Protein AF-A0A969SFF5-F1 (afdb_monomer_lite)

Foldseek 3Di:
DDDPPPPPPPPDDDDDWPEEFEALALVSVLVQLVCVLVVTFYFYHYLDLDGHPCCVVPNVCCPAPVDPDGDVVVQDDCRVVSSVCRVVQCVVVNPDNDDSDRSPDDPVSNVD

Secondary structure (DSSP, 8-state):
-----------------SEEEE--BHHHHHHHHHHHHTT--EEEE-SSSSTBGGGTTT-TTTTSS-SSS--GGG--HHHHHHHHHHHHHHTTTTT-TT---B----GGGG--

Radius of gyration: 18.83 Å; chains: 1; bounding box: 34×53×60 Å

Structure (mmCIF, N/CA/C/O backbone):
data_AF-A0A969SFF5-F1
#
_entry.id   AF-A0A969SFF5-F1
#
loop_
_atom_site.group_PDB
_atom_site.id
_atom_site.type_symbol
_atom_site.label_atom_id
_atom_site.label_alt_id
_atom_site.label_comp_id
_atom_site.label_asym_id
_atom_site.label_entity_id
_atom_site.label_seq_id
_atom_site.pdbx_PDB_ins_code
_atom_site.Cartn_x
_atom_site.Cartn_y
_atom_site.Cartn_z
_atom_site.occupancy
_atom_site.B_iso_or_equiv
_atom_site.auth_seq_id
_atom_site.auth_comp_id
_atom_site.auth_asym_id
_atom_site.auth_atom_id
_atom_site.pdbx_PDB_model_num
ATOM 1 N N . MET A 1 1 ? -19.506 -37.987 35.473 1.00 47.62 1 MET A N 1
ATOM 2 C CA . MET A 1 1 ? -18.207 -37.378 35.112 1.00 47.62 1 MET A CA 1
ATOM 3 C C . MET A 1 1 ? -18.492 -35.996 34.546 1.00 47.62 1 MET A C 1
ATOM 5 O O . MET A 1 1 ? -19.163 -35.901 33.530 1.00 47.62 1 MET A O 1
ATOM 9 N N . ARG A 1 2 ? -18.140 -34.936 35.280 1.00 45.41 2 ARG A N 1
ATOM 10 C CA . ARG A 1 2 ? -18.554 -33.547 35.019 1.00 45.41 2 ARG A CA 1
ATOM 11 C C . ARG A 1 2 ? -17.288 -32.788 34.611 1.00 45.41 2 ARG A C 1
ATOM 13 O O . ARG A 1 2 ? -16.499 -32.429 35.475 1.00 45.41 2 ARG A O 1
ATOM 20 N N . PHE A 1 3 ? -17.039 -32.659 33.310 1.00 50.69 3 PHE A N 1
ATOM 21 C CA . PHE A 1 3 ? -15.922 -31.860 32.803 1.00 50.69 3 PHE A CA 1
ATOM 22 C C . PHE A 1 3 ? -16.288 -30.378 32.961 1.00 50.69 3 PHE A C 1
ATOM 24 O O . PHE A 1 3 ? -17.323 -29.972 32.425 1.00 50.69 3 PHE A O 1
ATOM 31 N N . PRO A 1 4 ? -15.519 -29.560 33.701 1.00 55.28 4 PRO A N 1
ATOM 32 C CA . PRO A 1 4 ? -15.742 -28.128 33.685 1.00 55.28 4 PRO A CA 1
ATOM 33 C C . PRO A 1 4 ? -15.274 -27.622 32.320 1.00 55.28 4 PRO A C 1
ATOM 35 O O . PRO A 1 4 ? -14.099 -27.723 31.972 1.00 55.28 4 PRO A O 1
ATOM 38 N N . ILE A 1 5 ? -16.217 -27.123 31.525 1.00 57.69 5 ILE A N 1
ATOM 39 C CA . ILE A 1 5 ? -15.925 -26.339 30.329 1.00 57.69 5 ILE A CA 1
ATOM 40 C C . ILE A 1 5 ? -15.209 -25.087 30.835 1.00 57.69 5 ILE A C 1
ATOM 42 O O . ILE A 1 5 ? -15.841 -24.179 31.373 1.00 57.69 5 ILE A O 1
ATOM 46 N N . LEU A 1 6 ? -13.877 -25.073 30.741 1.00 55.12 6 LEU A N 1
ATOM 47 C CA . LEU A 1 6 ? -13.095 -23.853 30.871 1.00 55.12 6 LEU A CA 1
ATOM 48 C C . LEU A 1 6 ? -13.581 -22.938 29.744 1.00 55.12 6 LEU A C 1
ATOM 50 O O . LEU A 1 6 ? -13.288 -23.176 28.573 1.00 55.12 6 LEU A O 1
ATOM 54 N N . ALA A 1 7 ? -14.400 -21.947 30.087 1.00 57.81 7 ALA A N 1
ATOM 55 C CA . ALA A 1 7 ? -14.800 -20.910 29.157 1.00 57.81 7 ALA A CA 1
ATOM 56 C C . ALA A 1 7 ? -13.522 -20.202 28.696 1.00 57.81 7 ALA A C 1
ATOM 58 O O . ALA A 1 7 ? -12.880 -19.495 29.473 1.00 57.81 7 ALA A O 1
ATOM 59 N N . LEU A 1 8 ? -13.120 -20.456 27.451 1.00 63.12 8 LEU A N 1
ATOM 60 C CA . LEU A 1 8 ? -12.051 -19.731 26.785 1.00 63.12 8 LEU A CA 1
ATOM 61 C C . LEU A 1 8 ? -12.476 -18.260 26.734 1.00 63.12 8 LEU A C 1
ATOM 63 O O . LEU A 1 8 ? -13.302 -17.870 25.910 1.00 63.12 8 LEU A O 1
ATOM 67 N N . LEU A 1 9 ? -11.962 -17.459 27.665 1.00 60.00 9 LEU A N 1
ATOM 68 C CA . LEU A 1 9 ? -12.152 -16.016 27.690 1.00 60.00 9 LEU A CA 1
ATOM 69 C C . LEU A 1 9 ? -11.326 -15.440 26.538 1.00 60.00 9 LEU A C 1
ATOM 71 O O . LEU A 1 9 ? -10.138 -15.158 26.672 1.00 60.00 9 LEU A O 1
ATOM 75 N N . ILE A 1 10 ? -11.948 -15.345 25.365 1.00 62.88 10 ILE A N 1
ATOM 76 C CA . ILE A 1 10 ? -11.360 -14.654 24.224 1.00 62.88 10 ILE A CA 1
ATOM 77 C C . ILE A 1 10 ? -11.485 -13.161 24.527 1.00 62.88 10 ILE A C 1
ATOM 79 O O . ILE A 1 10 ? -12.546 -12.567 24.341 1.00 62.88 10 ILE A O 1
ATOM 83 N N . THR A 1 11 ? -10.412 -12.551 25.027 1.00 54.75 11 THR A N 1
ATOM 84 C CA . THR A 1 11 ? -10.311 -11.091 25.096 1.00 54.75 11 THR A CA 1
ATOM 85 C C . THR A 1 11 ? -10.297 -10.557 23.665 1.00 54.75 11 THR A C 1
ATOM 87 O O . THR A 1 11 ? -9.285 -10.621 22.972 1.00 54.75 11 THR A O 1
ATOM 90 N N . GLN A 1 12 ? -11.448 -10.077 23.200 1.00 56.12 12 GLN A N 1
ATOM 91 C CA . GLN A 1 12 ? -11.582 -9.398 21.914 1.00 56.12 12 GLN A CA 1
ATOM 92 C C . GLN A 1 12 ? -11.037 -7.974 22.055 1.00 56.12 12 GLN A C 1
ATOM 94 O O . GLN A 1 12 ? -11.677 -7.106 22.650 1.00 56.12 12 GLN A O 1
ATOM 99 N N . THR A 1 13 ? -9.846 -7.723 21.516 1.00 59.91 13 THR A N 1
ATOM 100 C CA . THR A 1 13 ? -9.325 -6.360 21.383 1.00 59.91 13 THR A CA 1
ATOM 101 C C . THR A 1 13 ? -10.095 -5.652 20.271 1.00 59.91 13 THR A C 1
ATOM 103 O O . THR A 1 13 ? -9.869 -5.909 19.091 1.00 59.91 13 THR A O 1
ATOM 106 N N . ILE A 1 14 ? -11.010 -4.753 20.637 1.00 60.59 14 ILE A N 1
ATOM 107 C CA . ILE A 1 14 ? -11.698 -3.898 19.665 1.00 60.59 14 ILE A CA 1
ATOM 108 C C . ILE A 1 14 ? -10.715 -2.818 19.204 1.00 60.59 14 ILE A C 1
ATOM 110 O O . ILE A 1 14 ? -10.365 -1.914 19.964 1.00 60.59 14 ILE A O 1
ATOM 114 N N . PHE A 1 15 ? -10.275 -2.895 17.949 1.00 66.25 15 PHE A N 1
ATOM 115 C CA . PHE A 1 15 ? -9.525 -1.808 17.326 1.00 66.25 15 PHE A CA 1
ATOM 116 C C . PHE A 1 15 ? -10.490 -0.717 16.868 1.00 66.25 15 PHE A C 1
ATOM 118 O O . PHE A 1 15 ? -11.218 -0.884 15.895 1.00 66.25 15 PHE A O 1
ATOM 125 N N . ALA A 1 16 ? -10.479 0.419 17.565 1.00 70.19 16 ALA A N 1
ATOM 126 C CA . ALA A 1 16 ? -11.171 1.615 17.107 1.00 70.19 16 ALA A CA 1
ATOM 127 C C . ALA A 1 16 ? -10.413 2.218 15.912 1.00 70.19 16 ALA A C 1
ATOM 129 O O . ALA A 1 16 ? -9.354 2.830 16.084 1.00 70.19 16 ALA A O 1
ATOM 130 N N . ALA A 1 17 ? -10.960 2.033 14.714 1.00 81.69 17 ALA A N 1
ATOM 131 C CA . ALA A 1 17 ? -10.481 2.625 13.474 1.00 81.69 17 ALA A CA 1
ATOM 132 C C . ALA A 1 17 ? -11.653 3.272 12.732 1.00 81.69 17 ALA A C 1
ATOM 134 O O . ALA A 1 17 ? -12.772 2.764 12.776 1.00 81.69 17 ALA A O 1
ATOM 135 N N . ASP A 1 18 ? -11.375 4.376 12.047 1.00 86.50 18 ASP A N 1
ATOM 136 C CA . ASP A 1 18 ? -12.327 5.000 11.128 1.00 86.50 18 ASP A CA 1
ATOM 137 C C . ASP A 1 18 ? -12.343 4.227 9.798 1.00 86.50 18 ASP A C 1
ATOM 139 O O . ASP A 1 18 ? -13.376 4.124 9.140 1.00 86.50 18 ASP A O 1
ATOM 143 N N . VAL A 1 19 ? -11.195 3.642 9.424 1.00 85.88 19 VAL A N 1
ATOM 144 C CA . VAL A 1 19 ? -11.023 2.821 8.221 1.00 85.88 19 VAL A CA 1
ATOM 145 C C . VAL A 1 19 ? -10.247 1.548 8.555 1.00 85.88 19 VAL A C 1
ATOM 147 O O . VAL A 1 19 ? -9.146 1.597 9.104 1.00 85.88 19 VAL A O 1
ATOM 150 N N . LEU A 1 20 ? -10.804 0.399 8.174 1.00 88.31 20 LEU A N 1
ATOM 151 C CA . LEU A 1 20 ? -10.120 -0.891 8.185 1.00 88.31 20 LEU A CA 1
ATOM 152 C C . LEU A 1 20 ? -9.841 -1.308 6.741 1.00 88.31 20 LEU A C 1
ATOM 154 O O . LEU A 1 20 ? -10.769 -1.449 5.948 1.00 88.31 20 LEU A O 1
ATOM 158 N N . VAL A 1 21 ? -8.575 -1.532 6.413 1.00 86.38 21 VAL A N 1
ATOM 159 C CA . VAL A 1 21 ? -8.161 -2.068 5.119 1.00 86.38 21 VAL A CA 1
ATOM 160 C C . VAL A 1 21 ? -7.748 -3.520 5.301 1.00 86.38 21 VAL A C 1
ATOM 162 O O . VAL A 1 21 ? -6.917 -3.829 6.152 1.00 86.38 21 VAL A O 1
ATOM 165 N N . TYR A 1 22 ? -8.329 -4.411 4.502 1.00 87.69 22 TYR A N 1
ATOM 166 C CA . TYR A 1 22 ? -7.960 -5.821 4.463 1.00 87.69 22 TYR A CA 1
ATOM 167 C C . TYR A 1 22 ? -7.250 -6.135 3.143 1.00 87.69 22 TYR A C 1
ATOM 169 O O . TYR A 1 22 ? -7.809 -5.907 2.071 1.00 87.69 22 TYR A O 1
ATOM 177 N N . GLY A 1 23 ? -6.028 -6.653 3.235 1.00 85.06 23 GLY A N 1
ATOM 178 C CA . GLY A 1 23 ? -5.169 -7.008 2.109 1.00 85.06 23 GLY A CA 1
ATOM 179 C C . GLY A 1 23 ? -3.849 -6.238 2.121 1.00 85.06 23 GLY A C 1
ATOM 180 O O . GLY A 1 23 ? -3.832 -5.009 2.047 1.00 85.06 23 GLY A O 1
ATOM 181 N N . GLY A 1 24 ? -2.735 -6.972 2.170 1.00 84.69 24 GLY A N 1
ATOM 182 C CA . GLY A 1 24 ? -1.381 -6.419 2.207 1.00 84.69 24 GLY A CA 1
ATOM 183 C C . GLY A 1 24 ? -0.777 -6.095 0.841 1.00 84.69 24 GLY A C 1
ATOM 184 O O . GLY A 1 24 ? 0.433 -5.935 0.749 1.00 84.69 24 GLY A O 1
ATOM 185 N N . SER A 1 25 ? -1.562 -6.025 -0.235 1.00 87.94 25 SER A N 1
ATOM 186 C CA . SER A 1 25 ? -1.047 -5.711 -1.576 1.00 87.94 25 SER A CA 1
ATOM 187 C C . SER A 1 25 ? -0.780 -4.212 -1.760 1.00 87.94 25 SER A C 1
ATOM 189 O O . SER A 1 25 ? -1.211 -3.383 -0.956 1.00 87.94 25 SER A O 1
ATOM 191 N N . ALA A 1 26 ? -0.131 -3.839 -2.868 1.00 86.88 26 ALA A N 1
ATOM 192 C CA . ALA A 1 26 ? 0.102 -2.438 -3.228 1.00 86.88 26 ALA A CA 1
ATOM 193 C C . ALA A 1 26 ? -1.169 -1.566 -3.153 1.00 86.88 26 ALA A C 1
ATOM 195 O O . ALA A 1 26 ? -1.123 -0.451 -2.638 1.00 86.88 26 ALA A O 1
ATOM 196 N N . ALA A 1 27 ? -2.316 -2.091 -3.596 1.00 88.69 27 ALA A N 1
ATOM 197 C CA . ALA A 1 27 ? -3.586 -1.370 -3.567 1.00 88.69 27 ALA A CA 1
ATOM 198 C C . ALA A 1 27 ? -4.113 -1.147 -2.138 1.00 88.69 27 ALA A C 1
ATOM 200 O O . ALA A 1 27 ? -4.568 -0.050 -1.814 1.00 88.69 27 ALA A O 1
ATOM 201 N N . GLY A 1 28 ? -4.025 -2.161 -1.269 1.00 89.06 28 GLY A N 1
ATOM 202 C CA . GLY A 1 28 ? -4.456 -2.041 0.127 1.00 89.06 28 GLY A CA 1
ATOM 203 C C . GLY A 1 28 ? -3.605 -1.030 0.894 1.00 89.06 28 GLY A C 1
ATOM 204 O O . GLY A 1 28 ? -4.121 -0.139 1.569 1.00 89.06 28 GLY A O 1
ATOM 205 N N . ILE A 1 29 ? -2.289 -1.083 0.710 1.00 86.69 29 ILE A N 1
ATOM 206 C CA . ILE A 1 29 ? -1.377 -0.142 1.363 1.00 86.69 29 ILE A CA 1
ATOM 207 C C . ILE A 1 29 ? -1.588 1.282 0.826 1.00 86.69 29 ILE A C 1
ATOM 209 O O . ILE A 1 29 ? -1.667 2.222 1.614 1.00 86.69 29 ILE A O 1
ATOM 213 N N . ALA A 1 30 ? -1.767 1.455 -0.488 1.00 88.25 30 ALA A N 1
ATOM 214 C CA . ALA A 1 30 ? -2.095 2.747 -1.095 1.00 88.25 30 ALA A CA 1
ATOM 215 C C . ALA A 1 30 ? -3.381 3.367 -0.516 1.00 88.25 30 ALA A C 1
ATOM 217 O O . ALA A 1 30 ? -3.415 4.562 -0.200 1.00 88.25 30 ALA A O 1
ATOM 218 N N . ALA A 1 31 ? -4.426 2.556 -0.333 1.00 90.06 31 ALA A N 1
ATOM 219 C CA . ALA A 1 31 ? -5.675 2.986 0.287 1.00 90.06 31 ALA A CA 1
ATOM 220 C C . ALA A 1 31 ? -5.469 3.394 1.754 1.00 90.06 31 ALA A C 1
ATOM 222 O O . ALA A 1 31 ? -5.943 4.452 2.174 1.00 90.06 31 ALA A O 1
ATOM 223 N N . ALA A 1 32 ? -4.710 2.600 2.516 1.00 87.12 32 ALA A N 1
ATOM 224 C CA . ALA A 1 32 ? -4.407 2.889 3.913 1.00 87.12 32 ALA A CA 1
ATOM 225 C C . ALA A 1 32 ? -3.621 4.200 4.082 1.00 87.12 32 ALA A C 1
ATOM 227 O O . ALA A 1 32 ? -3.965 5.020 4.934 1.00 87.12 32 ALA A O 1
ATOM 228 N N . ILE A 1 33 ? -2.611 4.431 3.237 1.00 86.38 33 ILE A N 1
ATOM 229 C CA . ILE A 1 33 ? -1.826 5.674 3.229 1.00 86.38 33 ILE A CA 1
ATOM 230 C C . ILE A 1 33 ? -2.727 6.865 2.909 1.00 86.38 33 ILE A C 1
ATOM 232 O O . ILE A 1 33 ? -2.692 7.868 3.618 1.00 86.38 33 ILE A O 1
ATOM 236 N N . THR A 1 34 ? -3.563 6.752 1.877 1.00 89.62 34 THR A N 1
ATOM 237 C CA . THR A 1 34 ? -4.447 7.844 1.451 1.00 89.62 34 THR A CA 1
ATOM 238 C C . THR A 1 34 ? -5.449 8.216 2.547 1.00 89.62 34 THR A C 1
ATOM 240 O O . THR A 1 34 ? -5.598 9.394 2.868 1.00 89.62 34 THR A O 1
ATOM 243 N N . ALA A 1 35 ? -6.091 7.232 3.182 1.00 86.12 35 ALA A N 1
ATOM 244 C CA . ALA A 1 35 ? -7.006 7.465 4.302 1.00 86.12 35 ALA A CA 1
ATOM 245 C C . ALA A 1 35 ? -6.288 8.111 5.502 1.00 86.12 35 ALA A C 1
ATOM 247 O O . ALA A 1 35 ? -6.788 9.059 6.110 1.00 86.12 35 ALA A O 1
ATOM 248 N N . ALA A 1 36 ? -5.073 7.661 5.809 1.00 85.25 36 ALA A N 1
ATOM 249 C CA . ALA A 1 36 ? -4.289 8.232 6.894 1.00 85.25 36 ALA A CA 1
ATOM 250 C C . ALA A 1 36 ? -3.789 9.661 6.586 1.00 85.25 36 ALA A C 1
ATOM 252 O O . ALA A 1 36 ? -3.757 10.496 7.494 1.00 85.25 36 ALA A O 1
ATOM 253 N N . ARG A 1 37 ? -3.482 9.988 5.318 1.00 85.75 37 ARG A N 1
ATOM 254 C CA . ARG A 1 37 ? -3.207 11.365 4.848 1.00 85.75 37 ARG A CA 1
ATOM 255 C C . ARG A 1 37 ? -4.408 12.290 5.029 1.00 85.75 37 ARG A C 1
ATOM 257 O O . ARG A 1 37 ? -4.231 13.465 5.331 1.00 85.75 37 ARG A O 1
ATOM 264 N N . GLN A 1 38 ? -5.623 11.755 4.935 1.00 89.62 38 GLN A N 1
ATOM 265 C CA . GLN A 1 38 ? -6.857 12.482 5.257 1.00 89.62 38 GLN A CA 1
ATOM 266 C C . GLN A 1 38 ? -7.132 12.584 6.769 1.00 89.62 38 GLN A C 1
ATOM 268 O O . GLN A 1 38 ? -8.179 13.077 7.181 1.00 89.62 38 GLN A O 1
ATOM 273 N N . GLY A 1 39 ? -6.200 12.139 7.618 1.00 85.88 39 GLY A N 1
ATOM 274 C CA . GLY A 1 39 ? -6.295 12.257 9.072 1.00 85.88 39 GLY A CA 1
ATOM 275 C C . GLY A 1 39 ? -7.111 11.160 9.755 1.00 85.88 39 GLY A C 1
ATOM 276 O O . GLY A 1 39 ? -7.285 11.226 10.973 1.00 85.88 39 GLY A O 1
ATOM 277 N N . MET A 1 40 ? -7.570 10.147 9.015 1.00 85.50 40 MET A N 1
ATOM 278 C CA . MET A 1 40 ? -8.343 9.029 9.560 1.00 85.50 40 MET A CA 1
ATOM 279 C C . MET A 1 40 ? -7.465 8.090 10.398 1.00 85.50 40 MET A C 1
ATOM 281 O O . MET A 1 40 ? -6.270 7.914 10.136 1.00 85.50 40 MET A O 1
ATOM 285 N N . LYS A 1 41 ? -8.056 7.437 11.404 1.00 81.25 41 LYS A N 1
ATOM 286 C CA . LYS A 1 41 ? -7.432 6.306 12.100 1.00 81.25 41 LYS A CA 1
ATOM 287 C C . LYS A 1 41 ? -7.588 5.054 11.248 1.00 81.25 41 LYS A C 1
ATOM 289 O O . LYS A 1 41 ? -8.701 4.562 11.078 1.00 81.25 41 LYS A O 1
ATOM 294 N N . VAL A 1 42 ? -6.469 4.536 10.751 1.00 81.81 42 VAL A N 1
ATOM 295 C CA . VAL A 1 42 ? -6.453 3.389 9.841 1.00 81.81 42 VAL A CA 1
ATOM 296 C C . VAL A 1 42 ? -5.860 2.159 10.519 1.00 81.81 42 VAL A C 1
ATOM 298 O O . VAL A 1 42 ? -4.810 2.232 11.159 1.00 81.81 42 VAL A O 1
ATOM 301 N N . SER A 1 43 ? -6.518 1.021 10.332 1.00 83.56 43 SER A N 1
ATOM 302 C CA . SER A 1 43 ? -5.961 -0.302 10.613 1.00 83.56 43 SER A CA 1
ATOM 303 C C . SER A 1 43 ? -5.797 -1.059 9.299 1.00 83.56 43 SER A C 1
ATOM 305 O O . SER A 1 43 ? -6.728 -1.100 8.499 1.00 83.56 43 SER A O 1
ATOM 307 N N . LEU A 1 44 ? -4.629 -1.658 9.073 1.00 80.62 44 LEU A N 1
ATOM 308 C CA . LEU A 1 44 ? -4.358 -2.524 7.925 1.00 80.62 44 LEU A CA 1
ATOM 309 C C . LEU A 1 44 ? -4.192 -3.955 8.439 1.00 80.62 44 LEU A C 1
ATOM 311 O O . LEU A 1 44 ? -3.416 -4.191 9.362 1.00 80.62 44 LEU A O 1
ATOM 315 N N . VAL A 1 45 ? -4.924 -4.894 7.851 1.00 84.12 45 VAL A N 1
ATOM 316 C CA . VAL A 1 45 ? -4.864 -6.317 8.188 1.00 84.12 45 VAL A CA 1
ATOM 317 C C . VAL A 1 45 ? -4.512 -7.091 6.931 1.00 84.12 45 VAL A C 1
ATOM 319 O O . VAL A 1 45 ? -5.142 -6.920 5.891 1.00 84.12 45 VAL A O 1
ATOM 322 N N . ALA A 1 46 ? -3.515 -7.955 7.033 1.00 82.69 46 ALA A N 1
ATOM 323 C CA . ALA A 1 46 ? -3.003 -8.753 5.934 1.00 82.69 46 ALA A CA 1
ATOM 324 C C . ALA A 1 46 ? -2.677 -10.153 6.472 1.00 82.69 46 ALA A C 1
ATOM 326 O O . ALA A 1 46 ? -2.074 -10.242 7.545 1.00 82.69 46 ALA A O 1
ATOM 327 N N . PRO A 1 47 ? 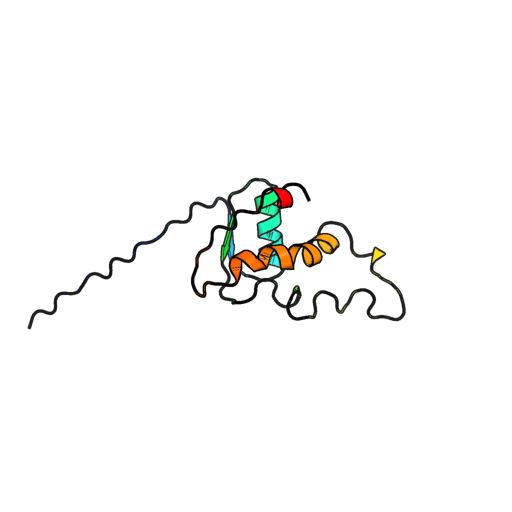-3.101 -11.242 5.806 1.00 78.88 47 PRO A N 1
ATOM 328 C CA . PRO A 1 47 ? -2.671 -12.588 6.180 1.00 78.88 47 PRO A CA 1
ATOM 329 C C . PRO A 1 47 ? -1.203 -12.864 5.809 1.00 78.88 47 PRO A C 1
ATOM 331 O O . PRO A 1 47 ? -0.631 -13.843 6.284 1.00 78.88 47 PRO A O 1
ATOM 334 N N . GLU A 1 48 ? -0.601 -12.041 4.946 1.00 76.62 48 GLU A N 1
ATOM 335 C CA . GLU A 1 48 ? 0.758 -12.228 4.446 1.00 76.62 48 GLU A CA 1
ATOM 336 C C . GLU A 1 48 ? 1.832 -11.744 5.436 1.00 76.62 48 GLU A C 1
ATOM 338 O O . GLU A 1 48 ? 1.658 -10.750 6.139 1.00 76.62 48 GLU A O 1
ATOM 343 N N . GLN A 1 49 ? 2.989 -12.417 5.445 1.00 72.06 49 GLN A N 1
ATOM 344 C CA . GLN A 1 49 ? 4.150 -12.013 6.256 1.00 72.06 49 GLN A CA 1
ATOM 345 C C . GLN A 1 49 ? 4.875 -10.783 5.692 1.00 72.06 49 GLN A C 1
ATOM 347 O O . GLN A 1 49 ? 5.504 -10.039 6.441 1.00 72.06 49 GLN A O 1
ATOM 352 N N . HIS A 1 50 ? 4.779 -10.562 4.378 1.00 73.94 50 HIS A N 1
ATOM 353 C CA . HIS A 1 50 ? 5.395 -9.435 3.688 1.00 73.94 50 HIS A CA 1
ATOM 354 C C . HIS A 1 50 ? 4.316 -8.576 3.035 1.00 73.94 50 HIS A C 1
ATOM 356 O O . HIS A 1 50 ? 3.598 -9.013 2.136 1.00 73.94 50 HIS A O 1
ATOM 362 N N . LEU A 1 51 ? 4.216 -7.332 3.493 1.00 79.56 51 LEU A N 1
ATOM 363 C CA . LEU A 1 51 ? 3.344 -6.334 2.891 1.00 79.56 51 LEU A CA 1
ATOM 364 C C . LEU A 1 51 ? 3.970 -5.811 1.591 1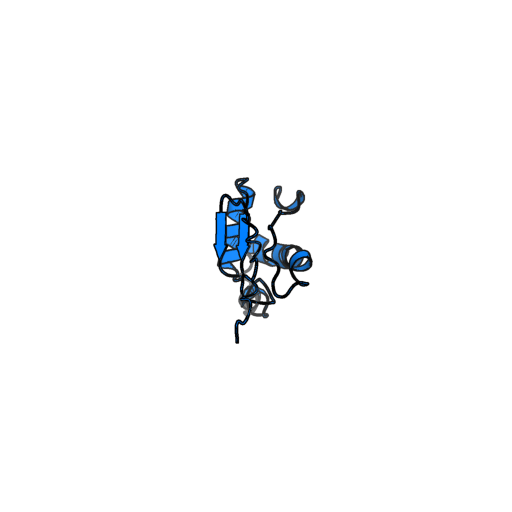.00 79.56 51 LEU A C 1
ATOM 366 O O . LEU A 1 51 ? 5.173 -5.603 1.510 1.00 79.56 51 LEU A O 1
ATOM 370 N N . GLY A 1 52 ? 3.142 -5.556 0.584 1.00 79.06 52 GLY A N 1
ATOM 371 C CA . GLY A 1 52 ? 3.515 -4.985 -0.710 1.00 79.06 52 GLY A CA 1
ATOM 372 C C . GLY A 1 52 ? 3.213 -5.896 -1.899 1.00 79.06 52 GLY A C 1
ATOM 373 O O . GLY A 1 52 ? 3.068 -5.402 -3.019 1.00 79.06 52 GLY A O 1
ATOM 374 N N . GLY A 1 53 ? 3.055 -7.204 -1.667 1.00 82.31 53 GLY A N 1
ATOM 375 C CA . GLY A 1 53 ? 2.828 -8.206 -2.712 1.00 82.31 53 GLY A CA 1
ATOM 376 C C . GLY A 1 53 ? 3.863 -8.127 -3.841 1.00 82.31 53 GLY A C 1
ATOM 377 O O . GLY A 1 53 ? 5.034 -7.844 -3.606 1.00 82.31 53 GLY A O 1
ATOM 378 N N . ILE A 1 54 ? 3.403 -8.273 -5.085 1.00 82.19 54 ILE A N 1
ATOM 379 C CA . ILE A 1 54 ? 4.214 -8.211 -6.320 1.00 82.19 54 ILE A CA 1
ATOM 380 C C . ILE A 1 54 ? 5.153 -6.988 -6.375 1.00 82.19 54 ILE A C 1
ATOM 382 O O . ILE A 1 54 ? 6.239 -7.057 -6.953 1.00 82.19 54 ILE A O 1
ATOM 386 N N . LEU A 1 55 ? 4.768 -5.871 -5.748 1.00 78.81 55 LEU A N 1
ATOM 387 C CA . LEU A 1 55 ? 5.578 -4.657 -5.734 1.00 78.81 55 LEU A CA 1
ATOM 388 C C . LEU A 1 55 ? 6.885 -4.821 -4.936 1.00 78.81 55 LEU A C 1
ATOM 390 O O . LEU A 1 55 ? 7.900 -4.262 -5.344 1.00 78.81 55 LEU A O 1
ATOM 394 N N . VAL A 1 56 ? 6.876 -5.596 -3.844 1.00 77.38 56 VAL A N 1
ATOM 395 C CA . VAL A 1 56 ? 8.078 -5.906 -3.038 1.00 77.38 56 VAL A CA 1
ATOM 396 C C . VAL A 1 56 ? 8.731 -7.228 -3.429 1.00 77.38 56 VAL A C 1
ATOM 398 O O . VAL A 1 56 ? 9.921 -7.406 -3.197 1.00 77.38 56 VAL A O 1
ATOM 401 N N . GLU A 1 57 ? 7.999 -8.126 -4.088 1.00 76.19 57 GLU A N 1
ATOM 402 C CA . GLU A 1 57 ? 8.509 -9.420 -4.568 1.00 76.19 57 GLU A CA 1
ATOM 403 C C . GLU A 1 57 ? 9.309 -9.319 -5.884 1.00 76.19 57 GLU A C 1
ATOM 405 O O . GLU A 1 57 ? 9.543 -10.314 -6.565 1.00 76.19 57 GLU A O 1
ATOM 410 N N . GLY A 1 58 ? 9.771 -8.117 -6.240 1.00 69.56 58 GLY A N 1
ATOM 411 C CA . GLY A 1 58 ? 10.746 -7.905 -7.315 1.00 69.56 58 GLY A CA 1
ATOM 412 C C . GLY A 1 58 ? 10.166 -7.538 -8.680 1.00 69.56 58 GLY A C 1
ATOM 413 O O . GLY A 1 58 ? 10.932 -7.307 -9.612 1.00 69.56 58 GLY A O 1
ATOM 414 N N . LEU A 1 59 ? 8.843 -7.415 -8.812 1.00 69.88 59 LEU A N 1
ATOM 415 C CA . LEU A 1 59 ? 8.198 -7.012 -10.069 1.00 69.88 59 LEU A CA 1
ATOM 416 C C . LEU A 1 59 ? 7.793 -5.529 -10.100 1.00 69.88 59 LEU A C 1
ATOM 418 O O . LEU A 1 59 ? 7.523 -4.995 -11.168 1.00 69.88 59 LEU A O 1
ATOM 422 N N . GLY A 1 60 ? 7.812 -4.822 -8.966 1.00 68.56 60 GLY A N 1
ATOM 423 C CA . GLY A 1 60 ? 7.370 -3.422 -8.886 1.00 68.56 60 GLY A CA 1
ATOM 424 C C . GLY A 1 60 ? 8.198 -2.402 -9.682 1.00 68.56 60 GLY A C 1
ATOM 425 O O . GLY A 1 60 ? 7.675 -1.355 -10.050 1.00 68.56 60 GLY A O 1
ATOM 426 N N . SER A 1 61 ? 9.473 -2.690 -9.962 1.00 64.38 61 SER A N 1
ATOM 427 C CA . SER A 1 61 ? 10.367 -1.817 -10.746 1.00 64.38 61 SER A CA 1
ATOM 428 C C . SER A 1 61 ? 10.746 -2.416 -12.104 1.00 64.38 61 SER A C 1
ATOM 430 O O . SER A 1 61 ? 11.519 -1.807 -12.839 1.00 64.38 61 SER A O 1
ATOM 432 N N . ALA A 1 62 ? 10.234 -3.606 -12.431 1.00 63.06 62 ALA A N 1
ATOM 433 C CA . ALA A 1 62 ? 10.660 -4.364 -13.602 1.00 63.06 62 ALA A CA 1
ATOM 434 C C . ALA A 1 62 ? 10.168 -3.765 -14.932 1.00 63.06 62 ALA A C 1
ATOM 436 O O . ALA A 1 62 ? 10.743 -4.079 -15.967 1.00 63.06 62 ALA A O 1
ATOM 437 N N . ASP A 1 63 ? 9.164 -2.884 -14.912 1.00 75.69 63 ASP A N 1
ATOM 438 C CA . ASP A 1 63 ? 8.593 -2.265 -16.121 1.00 75.69 63 ASP A CA 1
ATOM 439 C C . ASP A 1 63 ? 9.065 -0.814 -16.354 1.00 75.69 63 ASP A C 1
ATOM 441 O O . ASP A 1 63 ? 8.797 -0.216 -17.401 1.00 75.69 63 ASP A O 1
ATOM 445 N N . ILE A 1 64 ? 9.781 -0.222 -15.388 1.00 83.81 64 ILE A N 1
ATOM 446 C CA . ILE A 1 64 ? 10.323 1.138 -15.505 1.00 83.81 64 ILE A CA 1
ATOM 447 C C . ILE A 1 64 ? 11.771 1.047 -15.976 1.00 83.81 64 ILE A C 1
ATOM 449 O O . ILE A 1 64 ? 12.61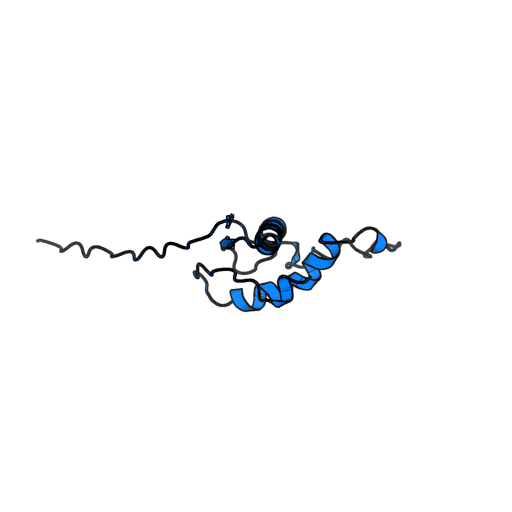1 0.435 -15.322 1.00 83.81 64 ILE A O 1
ATOM 453 N N . ASN A 1 65 ? 12.068 1.683 -17.106 1.00 84.94 65 ASN A N 1
ATOM 454 C CA . ASN A 1 65 ? 13.393 1.764 -17.718 1.00 84.94 65 ASN A CA 1
ATOM 455 C C . ASN A 1 65 ? 14.054 0.402 -18.025 1.00 84.94 65 ASN A C 1
ATOM 457 O O . ASN A 1 65 ? 15.258 0.344 -18.255 1.00 84.94 65 ASN A O 1
ATOM 461 N N . ASN A 1 66 ? 13.276 -0.684 -18.102 1.00 83.00 66 ASN A N 1
ATOM 462 C CA . ASN A 1 66 ? 13.736 -2.031 -18.477 1.00 83.00 66 ASN A CA 1
ATOM 463 C C . ASN A 1 66 ? 13.612 -2.310 -19.994 1.00 83.00 66 ASN A C 1
ATOM 465 O O . ASN A 1 66 ? 13.442 -3.442 -20.450 1.00 83.00 66 ASN A O 1
ATOM 469 N N . HIS A 1 67 ? 13.649 -1.252 -20.802 1.00 84.25 67 HIS A N 1
ATOM 470 C CA . HIS A 1 67 ? 13.504 -1.296 -22.255 1.00 84.25 67 HIS A CA 1
ATOM 471 C C . HIS A 1 67 ? 14.528 -0.364 -22.917 1.00 84.25 67 HIS A C 1
ATOM 473 O O . HIS A 1 67 ? 15.256 0.365 -22.249 1.00 84.25 67 HIS A O 1
ATOM 479 N N . TRP A 1 68 ? 14.589 -0.371 -24.251 1.00 86.50 68 TRP A N 1
ATOM 480 C CA . TRP A 1 68 ? 15.543 0.435 -25.029 1.00 86.50 68 TRP A CA 1
ATOM 481 C C . TRP A 1 68 ? 15.287 1.955 -24.976 1.00 86.50 68 TRP A C 1
ATOM 483 O O . TRP A 1 68 ? 16.126 2.729 -25.432 1.00 86.50 68 TRP A O 1
ATOM 493 N N . PHE A 1 69 ? 14.148 2.384 -24.427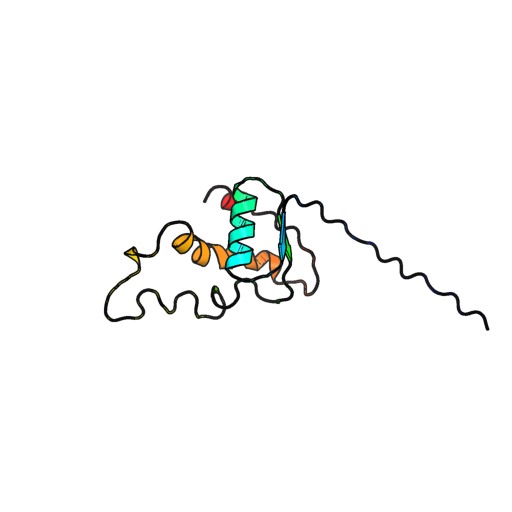 1.00 88.00 69 PHE A N 1
ATOM 494 C CA . PHE A 1 69 ? 13.799 3.783 -24.191 1.00 88.00 69 PHE A CA 1
ATOM 495 C C . PHE A 1 69 ? 13.464 3.998 -22.710 1.00 88.00 69 PHE A C 1
ATOM 497 O O . PHE A 1 69 ? 13.003 3.080 -22.030 1.00 88.00 69 PHE A O 1
ATOM 504 N N . GLN A 1 70 ? 13.685 5.219 -22.222 1.00 86.62 70 GLN A N 1
ATOM 505 C CA . GLN A 1 70 ? 13.374 5.600 -20.845 1.00 86.62 70 GLN A CA 1
ATOM 506 C C . GLN A 1 70 ? 11.912 6.055 -20.735 1.00 86.62 70 GLN A C 1
ATOM 508 O O . GLN A 1 70 ? 11.453 6.879 -21.528 1.00 86.62 70 GLN A O 1
ATOM 513 N N . ASN A 1 71 ? 11.175 5.490 -19.779 1.00 86.75 71 ASN A N 1
ATOM 514 C CA . ASN A 1 71 ? 9.753 5.742 -19.529 1.00 86.75 71 ASN A CA 1
ATOM 515 C C . ASN A 1 71 ? 9.469 6.245 -18.102 1.00 86.75 71 ASN A C 1
ATOM 517 O O . ASN A 1 71 ? 8.306 6.408 -17.738 1.00 86.75 71 ASN A O 1
ATOM 521 N N . ASP A 1 72 ? 10.495 6.534 -17.299 1.00 85.06 72 ASP A N 1
ATOM 522 C CA . ASP A 1 72 ? 10.341 7.037 -15.930 1.00 85.06 72 ASP A CA 1
ATOM 523 C C . ASP A 1 72 ? 9.579 8.364 -15.858 1.00 85.06 72 ASP A C 1
ATOM 525 O O . ASP A 1 72 ? 8.809 8.575 -14.925 1.00 85.06 72 ASP A O 1
ATOM 529 N N . VAL A 1 73 ? 9.691 9.214 -16.884 1.00 87.81 73 VAL A N 1
ATOM 530 C CA . VAL A 1 73 ? 8.936 10.476 -16.980 1.00 87.81 73 VAL A CA 1
ATOM 531 C C . VAL A 1 73 ? 7.415 10.283 -17.027 1.00 87.81 73 VAL A C 1
ATOM 533 O O . VAL A 1 73 ? 6.672 11.218 -16.734 1.00 87.81 73 VAL A O 1
ATOM 536 N N . ALA A 1 74 ? 6.935 9.088 -17.388 1.00 87.44 74 ALA A N 1
ATOM 537 C CA . ALA A 1 74 ? 5.510 8.763 -17.405 1.00 87.44 74 ALA A CA 1
ATOM 538 C C . ALA A 1 74 ? 4.968 8.391 -16.013 1.00 87.44 74 ALA A C 1
ATOM 540 O O . ALA A 1 74 ? 3.754 8.382 -15.809 1.00 87.44 74 ALA A O 1
ATOM 541 N N . VAL A 1 75 ? 5.849 8.088 -15.054 1.00 86.25 75 VAL A N 1
ATOM 542 C CA . VAL A 1 75 ? 5.483 7.659 -13.702 1.00 86.25 75 VAL A CA 1
ATOM 543 C C . VAL A 1 75 ? 5.785 8.791 -12.726 1.00 86.25 75 VAL A C 1
ATOM 545 O O . VAL A 1 75 ? 6.934 9.086 -12.410 1.00 86.25 75 VAL A O 1
ATOM 548 N N . GLY A 1 76 ? 4.733 9.434 -12.222 1.00 87.12 76 GLY A N 1
ATOM 549 C CA . GLY A 1 76 ? 4.842 10.581 -11.323 1.00 87.12 76 GLY A CA 1
ATOM 550 C C . GLY A 1 76 ? 3.864 10.535 -10.154 1.00 87.12 76 GLY A C 1
ATOM 551 O O . GLY A 1 76 ? 3.082 9.595 -9.991 1.00 87.12 76 GLY A O 1
ATOM 552 N N . GLY A 1 77 ? 3.913 11.581 -9.326 1.00 88.88 77 GLY A N 1
ATOM 553 C CA . GLY A 1 77 ? 3.031 11.741 -8.171 1.00 88.88 77 GLY A CA 1
ATOM 554 C C . GLY A 1 77 ? 3.098 10.552 -7.211 1.00 88.88 77 GLY A C 1
ATOM 555 O O . GLY A 1 77 ? 4.164 9.980 -6.978 1.00 88.88 77 GLY A O 1
ATOM 556 N N . PHE A 1 78 ? 1.936 10.155 -6.691 1.00 85.50 78 PHE A N 1
ATOM 557 C CA . PHE A 1 78 ? 1.832 9.073 -5.715 1.00 85.50 78 PHE A CA 1
ATOM 558 C C . PHE A 1 78 ? 2.387 7.736 -6.230 1.00 85.50 78 PHE A C 1
ATOM 560 O O . PHE A 1 78 ? 2.978 6.987 -5.462 1.00 85.50 78 PHE A O 1
ATOM 567 N N . ALA A 1 79 ? 2.272 7.448 -7.531 1.00 83.88 79 ALA A N 1
ATOM 568 C CA . ALA A 1 79 ? 2.773 6.202 -8.113 1.00 83.88 79 ALA A CA 1
ATOM 569 C C . ALA A 1 79 ? 4.311 6.108 -8.105 1.00 83.88 79 ALA A C 1
ATOM 571 O O . ALA A 1 79 ? 4.850 5.018 -7.945 1.00 83.88 79 ALA A O 1
ATOM 572 N N . ALA A 1 80 ? 5.021 7.236 -8.229 1.00 84.06 80 ALA A N 1
ATOM 573 C CA . ALA A 1 80 ? 6.483 7.286 -8.115 1.00 84.06 80 ALA A CA 1
ATOM 574 C C . ALA A 1 80 ? 6.963 7.352 -6.654 1.00 84.06 80 ALA A C 1
ATOM 576 O O . ALA A 1 80 ? 8.071 6.924 -6.325 1.00 84.06 80 ALA A O 1
ATOM 577 N N . GLU A 1 81 ? 6.138 7.925 -5.781 1.00 83.50 81 GLU A N 1
ATOM 578 C CA . GLU A 1 81 ? 6.417 8.092 -4.358 1.00 83.50 81 GLU A CA 1
ATOM 579 C C . GLU A 1 81 ? 6.242 6.778 -3.579 1.00 83.50 81 GLU A C 1
ATOM 581 O O . GLU A 1 81 ? 7.109 6.375 -2.799 1.00 83.50 81 GLU A O 1
ATOM 586 N N . PHE A 1 82 ? 5.134 6.083 -3.837 1.00 82.75 82 PHE A N 1
ATOM 587 C CA . PHE A 1 82 ? 4.682 4.918 -3.087 1.00 82.75 82 PHE A CA 1
ATOM 588 C C . PHE A 1 82 ? 5.739 3.801 -2.994 1.00 82.75 82 PHE A C 1
ATOM 590 O O . PHE A 1 82 ? 6.084 3.429 -1.868 1.00 82.75 82 PHE A O 1
ATOM 597 N N . PRO A 1 83 ? 6.354 3.323 -4.097 1.00 78.50 83 PRO A N 1
ATOM 598 C CA . PRO A 1 83 ? 7.354 2.256 -4.031 1.00 78.50 83 PRO A CA 1
ATOM 599 C C . PRO A 1 83 ? 8.602 2.626 -3.221 1.00 78.50 83 PRO A C 1
ATOM 601 O O . PRO A 1 83 ? 9.206 1.758 -2.601 1.00 78.50 83 PRO A O 1
ATOM 604 N N . ARG A 1 84 ? 8.980 3.912 -3.185 1.00 76.06 84 ARG A N 1
ATOM 605 C CA . ARG A 1 84 ? 10.136 4.400 -2.408 1.00 76.06 84 ARG A CA 1
ATOM 606 C C . ARG A 1 84 ? 9.832 4.473 -0.916 1.00 76.06 84 ARG A C 1
ATOM 608 O O . ARG A 1 84 ? 10.712 4.242 -0.095 1.00 76.06 84 ARG A O 1
ATOM 615 N N . SER A 1 85 ? 8.591 4.810 -0.571 1.00 72.00 85 SER A N 1
ATOM 616 C CA . SER A 1 85 ? 8.135 4.912 0.819 1.00 72.00 85 SER A CA 1
ATOM 617 C C . SER A 1 85 ? 7.859 3.550 1.464 1.00 72.00 85 SER A C 1
ATOM 619 O O . SER A 1 85 ? 7.945 3.417 2.683 1.00 72.00 85 SER A O 1
ATOM 621 N N . LEU A 1 86 ? 7.559 2.530 0.655 1.00 72.69 86 LEU A N 1
ATOM 622 C CA . LEU A 1 86 ? 7.069 1.241 1.127 1.00 72.69 86 LEU A CA 1
ATOM 623 C C . LEU A 1 86 ? 8.035 0.483 2.062 1.00 72.69 86 LEU A C 1
ATOM 625 O O . LEU A 1 86 ? 7.567 0.030 3.105 1.00 72.69 86 LEU A O 1
ATOM 629 N N . PRO A 1 87 ? 9.355 0.388 1.802 1.00 65.81 87 PRO A N 1
ATOM 630 C CA . PRO A 1 87 ? 10.279 -0.287 2.720 1.00 65.81 87 PRO A CA 1
ATOM 631 C C . PRO A 1 87 ? 10.268 0.315 4.133 1.00 65.81 87 PRO A C 1
ATOM 633 O O . PRO A 1 87 ? 10.313 -0.411 5.120 1.00 65.81 87 PRO A O 1
ATOM 636 N N . LEU A 1 88 ? 10.104 1.639 4.248 1.00 61.62 88 LEU A N 1
ATOM 637 C CA . LEU A 1 88 ? 10.051 2.345 5.536 1.00 61.62 88 LEU A CA 1
ATOM 638 C C . LEU A 1 88 ? 8.762 2.061 6.326 1.00 61.62 88 LEU A C 1
ATOM 640 O O . LEU A 1 88 ? 8.722 2.271 7.537 1.00 61.62 88 LEU A O 1
ATOM 644 N N . LEU A 1 89 ? 7.706 1.607 5.646 1.00 63.12 89 LEU A N 1
ATOM 645 C CA . LEU A 1 89 ? 6.417 1.260 6.248 1.00 63.12 89 LEU A CA 1
ATOM 646 C C . LEU A 1 89 ? 6.378 -0.183 6.772 1.00 63.12 89 LEU A C 1
ATOM 648 O O . LEU A 1 89 ? 5.576 -0.476 7.657 1.00 63.12 89 LEU A O 1
ATOM 652 N N . ILE A 1 90 ? 7.225 -1.072 6.240 1.00 57.12 90 ILE A N 1
ATOM 653 C CA . ILE A 1 90 ? 7.201 -2.518 6.524 1.00 57.12 90 ILE A CA 1
ATOM 654 C C . ILE A 1 90 ? 8.054 -2.881 7.745 1.00 57.12 90 ILE A C 1
ATOM 656 O O . ILE A 1 90 ? 7.655 -3.746 8.524 1.00 57.12 90 ILE A O 1
ATOM 660 N N . GLU A 1 91 ? 9.177 -2.193 7.965 1.00 45.28 91 GLU A N 1
ATOM 661 C CA . GLU A 1 91 ? 10.086 -2.432 9.101 1.00 45.28 91 GLU A CA 1
ATOM 662 C C . GLU A 1 91 ? 9.392 -2.501 10.485 1.00 45.28 91 GLU A C 1
ATOM 664 O O . GLU A 1 91 ? 9.707 -3.403 11.262 1.00 45.28 91 GLU A O 1
ATOM 669 N N . PRO A 1 92 ? 8.397 -1.652 10.827 1.00 47.34 92 PRO A N 1
ATOM 670 C CA . PRO A 1 92 ? 7.669 -1.790 12.094 1.00 47.34 92 PRO A CA 1
ATOM 671 C C . PRO A 1 92 ? 6.619 -2.924 12.133 1.00 47.34 92 PRO A C 1
ATOM 673 O O . PRO A 1 92 ? 6.084 -3.198 13.206 1.00 47.34 92 PRO A O 1
ATOM 676 N N . PHE A 1 93 ? 6.298 -3.579 11.010 1.00 45.19 93 PHE A N 1
ATOM 677 C CA . PHE A 1 93 ? 5.246 -4.609 10.904 1.00 45.19 93 PHE A CA 1
ATOM 678 C C . PHE A 1 93 ? 5.794 -6.052 10.865 1.00 45.19 93 PHE A C 1
ATOM 680 O O . PHE A 1 93 ? 5.061 -7.000 11.138 1.00 45.19 93 PHE A O 1
ATOM 687 N N . ALA A 1 94 ? 7.088 -6.230 10.581 1.00 37.69 94 ALA A N 1
ATOM 688 C CA . ALA A 1 94 ? 7.697 -7.518 10.230 1.00 37.69 94 ALA A CA 1
ATOM 689 C C . ALA A 1 94 ? 7.806 -8.578 11.357 1.00 37.69 94 ALA A C 1
ATOM 691 O O . ALA A 1 94 ? 8.200 -9.708 11.080 1.00 37.69 94 ALA A O 1
ATOM 692 N N . TYR A 1 95 ? 7.463 -8.278 12.618 1.00 35.84 95 TYR A N 1
ATOM 693 C CA . TYR A 1 95 ? 7.831 -9.142 13.760 1.00 35.84 95 TYR A CA 1
ATOM 694 C C . TYR A 1 95 ? 6.691 -9.775 14.558 1.00 35.84 95 TYR A C 1
ATOM 696 O O . TYR A 1 95 ? 6.889 -10.165 15.710 1.00 35.84 95 TYR A O 1
ATOM 704 N N . ALA A 1 96 ? 5.506 -9.958 13.980 1.00 37.09 96 ALA A N 1
ATOM 705 C CA . ALA A 1 96 ? 4.469 -10.687 14.697 1.00 37.09 96 ALA A CA 1
ATOM 706 C C . ALA A 1 96 ? 3.485 -11.415 13.777 1.00 37.09 96 ALA A C 1
ATOM 708 O O . ALA A 1 96 ? 2.652 -10.765 13.151 1.00 37.09 96 ALA A O 1
ATOM 709 N N . PRO A 1 97 ? 3.490 -12.763 13.766 1.00 34.22 97 PRO A N 1
ATOM 710 C CA . PRO A 1 97 ? 2.662 -13.558 12.858 1.00 34.22 97 PRO A CA 1
ATOM 711 C C . PRO A 1 97 ? 1.149 -13.427 13.113 1.00 34.22 97 PRO A C 1
ATOM 713 O O . PRO A 1 97 ? 0.365 -13.991 12.361 1.00 34.22 97 PRO A O 1
ATOM 716 N N . PHE A 1 98 ? 0.733 -12.684 14.150 1.00 36.44 98 PHE A N 1
ATOM 717 C CA . PHE A 1 98 ? -0.670 -12.453 14.511 1.00 36.44 98 PHE A CA 1
ATOM 718 C C . PHE A 1 98 ? -0.942 -11.085 15.171 1.00 36.44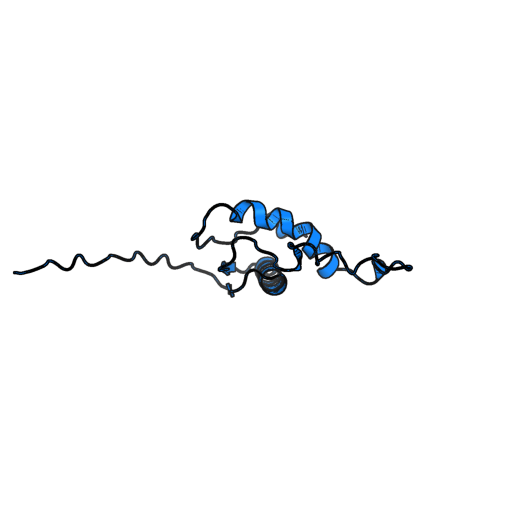 98 PHE A C 1
ATOM 720 O O . PHE A 1 98 ? -1.979 -10.932 15.822 1.00 36.44 98 PHE A O 1
ATOM 727 N N . LEU A 1 99 ? -0.059 -10.075 15.062 1.00 39.22 99 LEU A N 1
ATOM 728 C CA . LEU A 1 99 ? -0.423 -8.759 15.608 1.00 39.22 99 LEU A CA 1
ATOM 729 C C . LEU A 1 99 ? -1.392 -8.048 14.662 1.00 39.22 99 LEU A C 1
ATOM 731 O O . LEU A 1 99 ? -1.013 -7.529 13.616 1.00 39.22 99 LEU A O 1
ATOM 735 N N . PHE A 1 100 ? -2.639 -7.927 15.110 1.00 43.84 100 PHE A N 1
ATOM 736 C CA . PHE A 1 100 ? -3.485 -6.793 14.763 1.00 43.84 100 PHE A CA 1
ATOM 737 C C . PHE A 1 100 ? -2.764 -5.521 15.231 1.00 43.84 100 PHE A C 1
ATOM 739 O O . PHE A 1 100 ? -2.830 -5.139 16.397 1.00 43.84 100 PHE A O 1
ATOM 746 N N . GLY A 1 101 ? -1.968 -4.927 14.346 1.00 38.78 101 GLY A N 1
ATOM 747 C CA . GLY A 1 101 ? -1.193 -3.722 14.608 1.00 38.78 101 GLY A CA 1
ATOM 748 C C . GLY A 1 101 ? -1.944 -2.486 14.130 1.00 38.78 101 GLY A C 1
ATOM 749 O O . GLY A 1 101 ? -2.362 -2.401 12.977 1.00 38.78 101 GLY A O 1
ATOM 750 N N . ARG A 1 102 ? -2.100 -1.492 15.007 1.00 39.97 102 ARG A N 1
ATOM 751 C CA . ARG A 1 102 ? -2.561 -0.155 14.618 1.00 39.97 102 ARG A CA 1
ATOM 752 C C . ARG A 1 102 ? -1.496 0.482 13.726 1.00 39.97 102 ARG A C 1
ATOM 754 O O . ARG A 1 102 ? -0.420 0.813 14.226 1.00 39.97 102 ARG A O 1
ATOM 761 N N . LEU A 1 103 ? -1.803 0.713 12.449 1.00 45.00 103 LEU A N 1
ATOM 762 C CA . LEU A 1 103 ? -0.942 1.499 11.566 1.00 45.00 103 LEU A CA 1
ATOM 763 C C . LEU A 1 103 ? -1.024 2.969 12.000 1.00 45.00 103 LEU A C 1
ATOM 765 O O . LEU A 1 103 ? -1.843 3.750 11.523 1.00 45.00 103 LEU A O 1
ATOM 769 N N . THR A 1 104 ? -0.187 3.357 12.957 1.00 45.75 104 THR A N 1
ATOM 770 C CA . THR A 1 104 ? 0.015 4.773 13.259 1.00 45.75 104 THR A CA 1
ATOM 771 C C . THR A 1 104 ? 1.140 5.240 12.355 1.00 45.75 104 THR A C 1
ATOM 773 O O . THR A 1 104 ? 2.301 4.963 12.646 1.00 45.75 104 THR A O 1
ATOM 776 N N . LEU A 1 105 ? 0.800 5.885 11.231 1.00 47.44 105 LEU A N 1
ATOM 777 C CA . LEU A 1 105 ? 1.818 6.468 10.357 1.00 47.44 105 LEU A CA 1
ATOM 778 C C . LEU A 1 105 ? 2.746 7.361 11.199 1.00 47.44 105 LEU A C 1
ATOM 780 O O . LEU A 1 105 ? 2.243 8.217 11.942 1.00 47.44 105 LEU A O 1
ATOM 784 N N . PRO A 1 106 ? 4.074 7.189 11.092 1.00 41.62 106 PRO A N 1
ATOM 785 C CA . PRO A 1 106 ? 5.028 8.119 11.667 1.00 41.62 106 PRO A CA 1
ATOM 786 C C . PRO A 1 106 ? 4.693 9.562 11.255 1.00 41.62 106 PRO A C 1
ATOM 788 O O . PRO A 1 106 ? 4.280 9.778 10.112 1.00 41.62 106 PRO A O 1
ATOM 791 N N . PRO A 1 107 ? 4.895 10.569 12.126 1.00 41.75 107 PRO A N 1
ATOM 792 C CA . PRO A 1 107 ? 4.554 11.961 11.824 1.00 41.75 107 PRO A CA 1
ATOM 793 C C . PRO A 1 107 ? 5.118 12.481 10.491 1.00 41.75 107 PRO A C 1
ATOM 795 O O . PRO A 1 107 ? 4.475 13.302 9.846 1.00 41.75 107 PRO A O 1
ATOM 798 N N . PHE A 1 108 ? 6.269 11.966 10.042 1.00 44.06 108 PHE A N 1
ATOM 799 C CA . PHE A 1 108 ? 6.923 12.377 8.793 1.00 44.06 108 PHE A CA 1
ATOM 800 C C . PHE A 1 108 ? 6.216 11.896 7.510 1.00 44.06 108 PHE A C 1
ATOM 802 O O . PHE A 1 108 ? 6.413 12.481 6.451 1.00 44.06 108 PHE A O 1
ATOM 809 N N . LEU A 1 109 ? 5.363 10.868 7.587 1.00 44.03 109 LEU A N 1
ATOM 810 C CA . LEU A 1 109 ? 4.571 10.369 6.450 1.00 44.03 109 LEU A CA 1
ATOM 811 C C . LEU A 1 109 ? 3.247 11.124 6.261 1.00 44.03 109 LEU A C 1
ATOM 813 O O . LEU A 1 109 ? 2.547 10.897 5.279 1.00 44.03 109 LEU A O 1
ATOM 817 N N . ARG A 1 110 ? 2.900 12.041 7.177 1.00 47.72 110 ARG A N 1
ATOM 818 C CA . ARG A 1 110 ? 1.787 12.988 6.988 1.00 47.72 110 ARG A CA 1
ATOM 819 C C . ARG A 1 110 ? 2.158 14.185 6.105 1.00 47.72 110 ARG A C 1
ATOM 821 O O . ARG A 1 110 ? 1.256 14.909 5.700 1.00 47.72 110 ARG A O 1
ATOM 828 N N . SER A 1 111 ? 3.451 14.420 5.871 1.00 41.72 111 SER A N 1
ATOM 829 C CA . SER A 1 111 ? 3.981 15.609 5.182 1.00 41.72 111 SER A CA 1
ATOM 830 C C . SER A 1 111 ? 4.607 15.339 3.809 1.00 41.72 111 SER A C 1
ATOM 832 O O . SER A 1 111 ? 5.032 16.292 3.161 1.00 41.72 111 SER A O 1
ATOM 834 N N . LEU A 1 112 ? 4.697 14.072 3.394 1.00 48.16 112 LEU A N 1
ATOM 835 C CA . LEU A 1 112 ? 4.917 13.683 1.996 1.00 48.16 112 LEU A CA 1
ATOM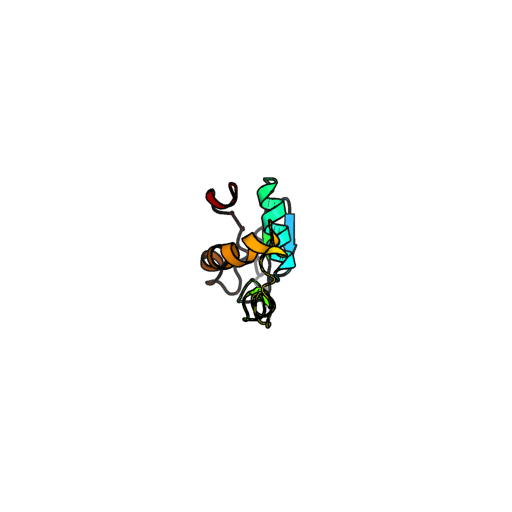 836 C C . LEU A 1 112 ? 3.560 13.630 1.297 1.00 48.16 112 LEU A C 1
ATOM 838 O O . LEU A 1 112 ? 3.457 14.096 0.147 1.00 48.16 112 LEU A O 1
#

Sequence (112 aa):
MRFPILALLITQTIFAADVLVYGGSAAGIAAAITAARQGMKVSLVAPEQHLGGILVEGLGSADINNHWFQNDVAVGGFAAEFPRSLPLLIEPFAYAPFLFGRLTLPPFLRSL

pLDDT: mean 70.28, std 17.49, range [34.22, 90.06]